Protein AF-A0A352T4N1-F1 (afdb_monomer)

Solvent-accessible surface area (backbone atoms only — not comparable to full-atom values): 4017 Å² total; per-residue (Å²): 131,85,82,85,76,49,56,89,77,72,53,76,85,76,90,73,85,87,75,86,72,52,72,67,56,49,52,56,63,35,55,38,89,84,48,56,86,63,58,35,34,39,76,43,100,83,73,49,72,46,72,51,66,78,90,68,80,125

Nearest PDB structures (foldseek):
  6v2m-assembly1_A  TM=9.802E-01  e=5.573E-03  Es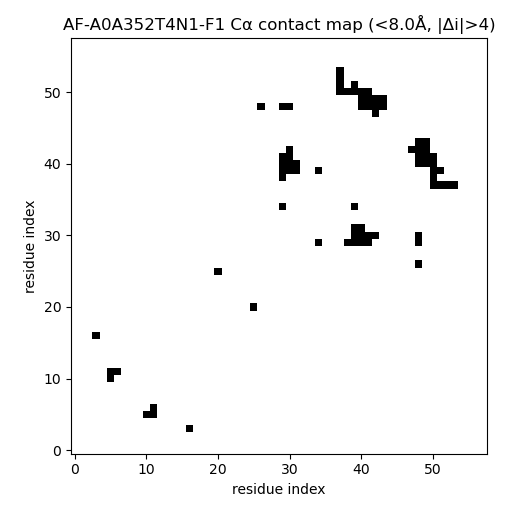cherichia coli
  1ayl-assembly1_A  TM=9.710E-01  e=6.931E-03  Escherichia coli K-12
  2pxz-assembly1_X  TM=9.706E-01  e=1.153E-02  Escherichia coli K-12
  6v2n-assembly1_A  TM=9.914E-01  e=1.542E-02  Escherichia coli

Secondary structure (DSSP, 8-state):
------GGGT----S----S--HHHHHHHHT-TT--GGG--EE-TTSPEE---TT---

Foldseek 3Di:
DDDDDCVVVVDPDPPDDDDPDDPVVVVVQQCDPPDDDQSHWDQDPVRDTDTDPPPPPD

Structure (mmCIF, N/CA/C/O backbone):
data_AF-A0A352T4N1-F1
#
_entry.id   AF-A0A352T4N1-F1
#
loop_
_atom_site.group_PDB
_atom_site.id
_atom_site.type_symbol
_atom_site.label_atom_id
_atom_site.label_alt_id
_atom_site.label_comp_id
_atom_site.label_asym_id
_atom_site.label_entity_id
_atom_site.label_seq_id
_atom_site.pdbx_PDB_ins_code
_atom_site.Cartn_x
_atom_site.Cartn_y
_atom_site.Cartn_z
_atom_site.occupancy
_atom_site.B_iso_or_equiv
_atom_site.auth_seq_id
_atom_site.auth_comp_id
_atom_site.auth_asym_id
_atom_site.auth_atom_id
_atom_site.pdbx_PDB_model_num
ATOM 1 N N . MET A 1 1 ? -15.808 19.046 -3.830 1.00 62.47 1 MET A N 1
ATOM 2 C CA . MET A 1 1 ? -15.563 17.590 -3.735 1.00 62.47 1 MET A CA 1
ATOM 3 C C . MET A 1 1 ? -16.553 17.021 -2.731 1.00 62.47 1 MET A C 1
ATOM 5 O O . MET A 1 1 ? -16.833 17.715 -1.760 1.00 62.47 1 MET A O 1
ATOM 9 N N . ALA A 1 2 ? -17.156 15.857 -2.983 1.00 69.25 2 ALA A N 1
ATOM 10 C CA . ALA A 1 2 ? -18.075 15.253 -2.016 1.00 69.25 2 ALA A CA 1
ATOM 11 C C . ALA A 1 2 ? -17.289 14.817 -0.769 1.00 69.25 2 ALA A C 1
ATOM 13 O O . ALA A 1 2 ? -16.203 14.259 -0.903 1.00 69.25 2 ALA A O 1
ATOM 14 N N . ASN A 1 3 ? -17.818 15.096 0.422 1.00 75.81 3 ASN A N 1
ATOM 15 C CA . ASN A 1 3 ? -17.229 14.613 1.666 1.00 75.81 3 ASN A CA 1
ATOM 16 C C . ASN A 1 3 ? -17.444 13.090 1.744 1.00 75.81 3 ASN A C 1
ATOM 18 O O . ASN A 1 3 ? -18.581 12.623 1.639 1.00 75.81 3 AS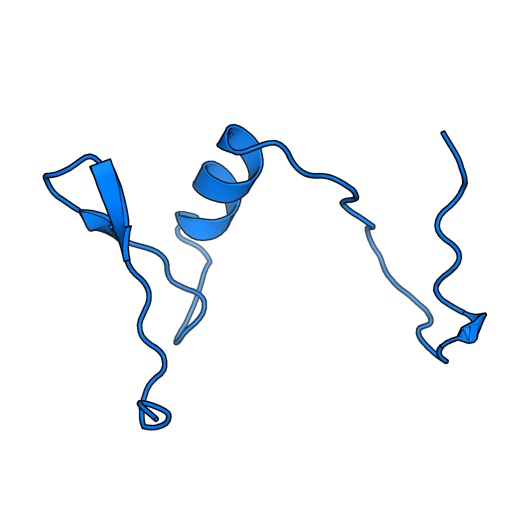N A O 1
ATOM 22 N N . VAL A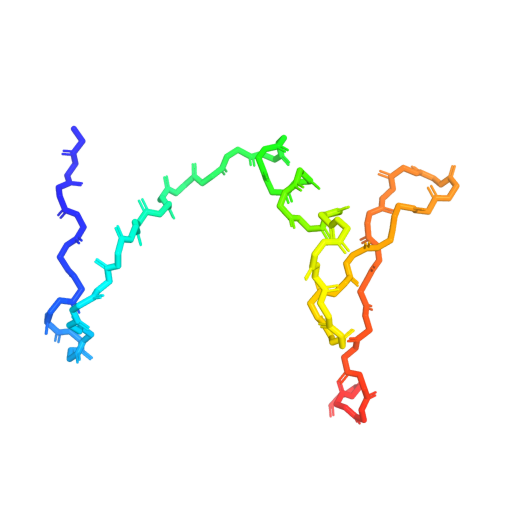 1 4 ? -16.358 12.323 1.846 1.00 87.38 4 VAL A N 1
ATOM 23 C CA . VAL A 1 4 ? -16.404 10.858 1.893 1.00 87.38 4 VAL A CA 1
ATOM 24 C C . VAL A 1 4 ? -16.716 10.437 3.323 1.00 87.38 4 VAL A C 1
ATOM 26 O O . VAL A 1 4 ? -15.835 10.332 4.168 1.00 87.38 4 VAL A O 1
ATOM 29 N N . ASP A 1 5 ? -17.996 10.203 3.594 1.00 90.44 5 ASP A N 1
ATOM 30 C CA . ASP A 1 5 ? -18.443 9.700 4.889 1.00 90.44 5 ASP A CA 1
ATOM 31 C C . ASP A 1 5 ? -18.332 8.168 4.947 1.00 90.44 5 ASP A C 1
ATOM 33 O O . ASP A 1 5 ? -19.074 7.453 4.267 1.00 90.44 5 ASP A O 1
ATOM 37 N N . LEU A 1 6 ? -17.398 7.668 5.759 1.00 94.56 6 LEU A N 1
ATOM 38 C CA . LEU A 1 6 ? -17.182 6.236 5.995 1.00 94.56 6 LEU A CA 1
ATOM 39 C C . LEU A 1 6 ? -17.966 5.697 7.204 1.00 94.56 6 LEU A C 1
ATOM 41 O O . LEU A 1 6 ? -18.029 4.481 7.394 1.00 94.56 6 LEU A O 1
ATOM 45 N N . SER A 1 7 ? -18.608 6.567 7.995 1.00 94.69 7 SER A N 1
ATOM 46 C CA . SER A 1 7 ? -19.305 6.172 9.227 1.00 94.69 7 SER A CA 1
ATOM 47 C C . SER A 1 7 ? -20.480 5.228 8.962 1.00 94.69 7 SER A C 1
ATOM 49 O O . SER A 1 7 ? -20.754 4.334 9.761 1.00 94.69 7 SER A O 1
ATOM 51 N N . LYS A 1 8 ? -21.108 5.334 7.784 1.00 95.00 8 LYS A N 1
ATOM 52 C CA . LYS A 1 8 ? -22.139 4.397 7.304 1.00 95.00 8 LYS A CA 1
ATOM 53 C C . LYS A 1 8 ? -21.665 2.945 7.184 1.00 95.00 8 LYS A C 1
ATOM 55 O O . LYS A 1 8 ? -22.497 2.046 7.153 1.00 95.00 8 LYS A O 1
ATOM 60 N N . TYR A 1 9 ? -20.355 2.717 7.111 1.00 95.69 9 TYR A N 1
ATOM 61 C CA . TYR A 1 9 ? -19.744 1.386 7.087 1.00 95.69 9 TYR A CA 1
ATOM 62 C C . TYR A 1 9 ? -19.161 0.984 8.450 1.00 95.69 9 TYR A C 1
ATOM 64 O O . TYR A 1 9 ? -18.513 -0.051 8.558 1.00 95.69 9 TYR A O 1
ATOM 72 N N . GLY A 1 10 ? -19.375 1.796 9.491 1.00 96.62 10 GLY A N 1
ATOM 73 C CA . GLY A 1 10 ? -18.859 1.557 10.838 1.00 96.62 10 GLY A CA 1
ATOM 74 C C . GLY A 1 10 ? -17.411 2.001 11.060 1.00 96.62 10 GLY A C 1
ATOM 75 O O . GLY A 1 10 ? -16.859 1.720 12.119 1.00 96.62 10 GLY A O 1
ATOM 76 N N . ILE A 1 11 ? -16.788 2.700 10.104 1.00 95.38 11 ILE A N 1
ATOM 77 C CA . ILE A 1 11 ? -15.418 3.209 10.254 1.00 95.38 11 ILE A CA 1
ATOM 78 C C . ILE A 1 11 ? -15.471 4.577 10.937 1.00 95.38 11 ILE A C 1
ATOM 80 O O . ILE A 1 11 ? -16.060 5.526 10.417 1.00 95.38 11 ILE A O 1
ATOM 84 N N . THR A 1 12 ? -14.838 4.684 12.103 1.00 95.50 12 THR A N 1
ATOM 85 C CA . THR A 1 12 ? -14.777 5.913 12.906 1.00 95.50 12 THR A CA 1
ATOM 86 C C . THR A 1 12 ? -13.337 6.250 13.265 1.00 95.50 12 THR A C 1
ATOM 88 O O . THR A 1 12 ? -12.530 5.344 13.450 1.00 95.50 12 THR A O 1
ATOM 91 N N . GLY A 1 13 ? -13.023 7.536 13.428 1.00 94.06 13 GLY A N 1
ATOM 92 C CA . GLY A 1 13 ? -11.693 7.969 13.873 1.00 94.06 13 GLY A CA 1
ATOM 93 C C . GLY A 1 13 ? -10.601 7.911 12.801 1.00 94.06 13 GLY A C 1
ATOM 94 O O . GLY A 1 13 ? -9.427 7.919 13.153 1.00 94.06 13 GLY A O 1
ATOM 95 N N . ALA A 1 14 ? -10.964 7.867 11.514 1.00 93.06 14 ALA A N 1
ATOM 96 C CA . ALA A 1 14 ? -9.996 8.037 10.433 1.00 93.06 14 ALA A CA 1
ATOM 97 C C . ALA A 1 14 ? -9.290 9.396 10.582 1.00 93.06 14 ALA A C 1
ATOM 99 O O . ALA A 1 14 ? -9.945 10.439 10.613 1.00 93.06 14 ALA A O 1
ATOM 100 N N . THR A 1 15 ? -7.964 9.374 10.707 1.00 94.88 15 THR A N 1
ATOM 101 C CA . THR A 1 15 ? -7.135 10.580 10.859 1.00 94.88 15 THR A CA 1
ATOM 102 C C . THR A 1 15 ? -6.956 11.318 9.537 1.00 94.88 15 THR A C 1
ATOM 104 O O . THR A 1 15 ? -6.795 12.534 9.532 1.00 94.88 15 THR A O 1
ATOM 107 N N . GLU A 1 16 ? -7.010 10.586 8.426 1.00 93.94 16 GLU A N 1
ATOM 108 C CA . GLU A 1 16 ? -6.857 11.099 7.070 1.00 93.94 16 GLU A CA 1
ATOM 109 C C . GLU A 1 16 ? -7.670 10.243 6.089 1.00 93.94 16 GLU A C 1
ATOM 111 O O . GLU A 1 16 ? -7.873 9.047 6.310 1.00 93.94 16 GLU A O 1
ATOM 116 N N . ILE A 1 17 ? -8.160 10.864 5.011 1.00 93.38 17 ILE A N 1
ATOM 117 C CA . ILE A 1 17 ? -8.830 10.178 3.902 1.00 93.38 17 ILE A CA 1
ATOM 118 C C . ILE A 1 17 ? -8.198 10.656 2.598 1.00 93.38 17 ILE A C 1
ATOM 120 O O . ILE A 1 17 ? -8.436 11.784 2.162 1.00 93.38 17 ILE A O 1
ATOM 124 N N . ILE A 1 18 ? -7.442 9.771 1.952 1.00 94.25 18 ILE A N 1
ATOM 125 C CA . ILE A 1 18 ? -6.886 9.996 0.618 1.00 94.25 18 ILE A CA 1
ATOM 126 C C . ILE A 1 18 ? -7.832 9.351 -0.400 1.00 94.25 18 ILE A C 1
ATOM 128 O O . ILE A 1 18 ? -7.971 8.131 -0.453 1.00 94.25 18 ILE A O 1
ATOM 132 N N . HIS A 1 19 ? -8.529 10.170 -1.191 1.00 95.06 19 HIS A N 1
ATOM 133 C CA . HIS A 1 19 ? -9.536 9.709 -2.150 1.00 95.06 19 HIS A CA 1
ATOM 134 C C . HIS A 1 19 ? -9.132 10.062 -3.581 1.00 95.06 19 HIS A C 1
ATOM 136 O O . HIS A 1 19 ? -8.877 11.227 -3.878 1.00 95.06 19 HIS A O 1
ATOM 142 N N . ASN A 1 20 ? -9.156 9.066 -4.471 1.00 95.12 20 ASN A N 1
ATOM 143 C CA . ASN A 1 20 ? -8.618 9.152 -5.832 1.00 95.12 20 ASN A CA 1
ATOM 144 C C . ASN A 1 20 ? -7.162 9.663 -5.851 1.00 95.12 20 ASN A C 1
ATOM 146 O O . ASN A 1 20 ? -6.904 10.704 -6.463 1.00 95.12 20 ASN A O 1
ATOM 150 N N . PRO A 1 21 ? -6.226 8.979 -5.160 1.00 96.38 21 PRO A N 1
ATOM 151 C CA . PRO A 1 21 ? -4.817 9.352 -5.212 1.00 96.38 21 PRO A CA 1
ATOM 152 C C . PRO A 1 21 ? -4.305 9.304 -6.654 1.00 96.38 21 PRO A C 1
ATOM 154 O O . PRO A 1 21 ? -4.756 8.484 -7.459 1.00 96.38 21 PRO A O 1
ATOM 157 N N . SER A 1 22 ? -3.368 10.191 -6.980 1.00 98.06 22 SER A N 1
ATOM 158 C CA . SER A 1 22 ? -2.650 10.107 -8.249 1.00 98.06 22 SER A CA 1
ATOM 159 C C . SER A 1 22 ? -1.632 8.964 -8.207 1.00 98.06 22 SER A C 1
ATOM 161 O O . SER A 1 22 ? -1.284 8.471 -7.133 1.00 98.06 22 SER A O 1
ATOM 163 N N . TYR A 1 23 ? -1.139 8.548 -9.374 1.00 97.94 23 TYR A N 1
ATOM 164 C CA . TYR A 1 23 ? -0.108 7.511 -9.446 1.00 97.94 23 TYR A CA 1
ATOM 165 C C . TYR A 1 23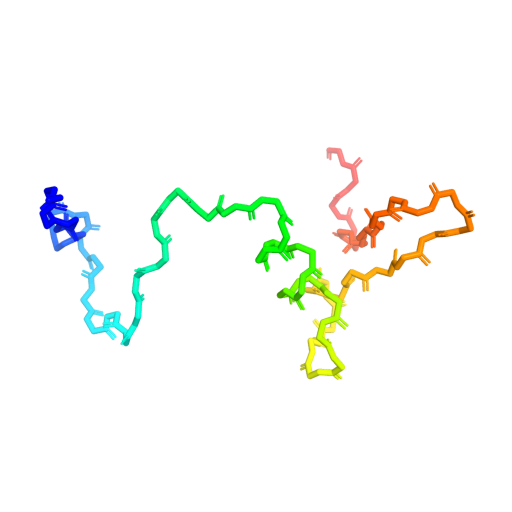 ? 1.197 7.938 -8.775 1.00 97.94 23 TYR A C 1
ATOM 167 O O . TYR A 1 23 ? 1.869 7.110 -8.175 1.00 97.94 23 TYR A O 1
ATOM 175 N N . GLU A 1 24 ? 1.530 9.225 -8.830 1.00 98.00 24 GLU A N 1
ATOM 176 C CA . GLU A 1 24 ? 2.718 9.778 -8.185 1.00 98.00 24 GLU A CA 1
ATOM 177 C C . GLU A 1 24 ? 2.623 9.657 -6.663 1.00 98.00 24 GLU A C 1
ATOM 179 O O . GLU A 1 24 ? 3.560 9.180 -6.033 1.00 98.00 24 GLU A O 1
ATOM 184 N N . LEU A 1 25 ? 1.469 9.999 -6.076 1.00 98.00 25 LEU A N 1
ATOM 185 C CA . LEU A 1 25 ? 1.257 9.830 -4.639 1.00 98.00 25 LEU A CA 1
ATOM 186 C C . LEU A 1 25 ? 1.303 8.351 -4.237 1.00 98.00 25 LEU A C 1
ATOM 188 O O . LEU A 1 25 ? 1.905 8.019 -3.225 1.00 98.00 25 LEU A O 1
ATOM 192 N N . LEU A 1 26 ? 0.695 7.457 -5.026 1.00 98.38 26 LEU A N 1
ATOM 193 C CA . LEU A 1 26 ? 0.766 6.014 -4.765 1.00 98.38 26 LEU A CA 1
ATOM 194 C C . LEU A 1 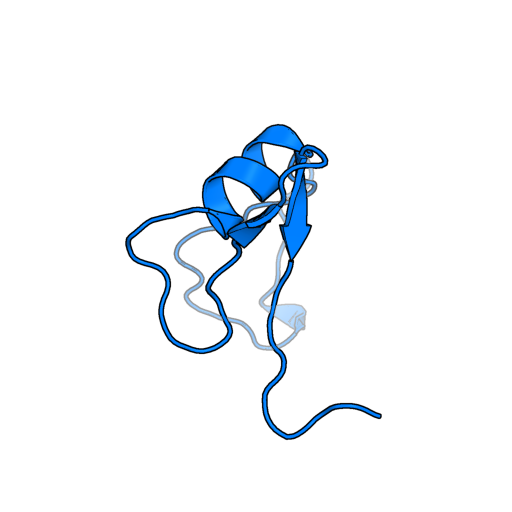26 ? 2.217 5.521 -4.753 1.00 98.38 26 LEU A C 1
ATOM 196 O O . LEU A 1 26 ? 2.627 4.867 -3.801 1.00 98.38 26 LEU A O 1
ATOM 200 N N . PHE A 1 27 ? 3.007 5.901 -5.757 1.00 98.19 27 PHE A N 1
ATOM 201 C CA . PHE A 1 27 ? 4.420 5.543 -5.837 1.00 98.19 27 PHE A CA 1
ATOM 202 C C . PHE A 1 27 ? 5.220 6.058 -4.629 1.00 98.19 27 PHE A C 1
ATOM 204 O O . PHE A 1 27 ? 6.017 5.320 -4.046 1.00 98.19 27 PHE A O 1
ATOM 211 N N . GLU A 1 28 ? 4.998 7.313 -4.226 1.00 97.94 28 GLU A N 1
ATOM 212 C CA . GLU A 1 28 ? 5.650 7.904 -3.053 1.00 97.94 28 GLU A CA 1
ATOM 213 C C . GLU A 1 28 ? 5.292 7.159 -1.763 1.00 97.94 28 GLU A C 1
ATOM 215 O O . GLU A 1 28 ? 6.181 6.884 -0.962 1.00 97.94 28 GLU A O 1
ATOM 220 N N . GLU A 1 29 ? 4.016 6.818 -1.563 1.00 98.19 29 GLU A N 1
ATOM 221 C CA . GLU A 1 29 ? 3.521 6.099 -0.383 1.00 98.19 29 GLU A CA 1
ATOM 222 C C . GLU A 1 29 ? 4.020 4.646 -0.323 1.00 98.19 29 GLU A C 1
ATOM 224 O O . GLU A 1 29 ? 4.421 4.173 0.742 1.00 98.19 29 GLU A O 1
ATOM 229 N N . GLU A 1 30 ? 4.056 3.944 -1.456 1.00 97.94 30 GLU A N 1
ATOM 230 C CA . GLU A 1 30 ? 4.491 2.544 -1.546 1.00 97.94 30 GLU A CA 1
ATOM 231 C C .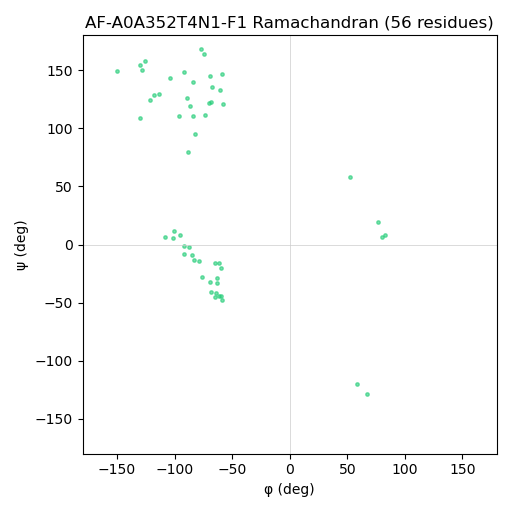 GLU A 1 30 ? 6.001 2.378 -1.299 1.00 97.94 30 GLU A C 1
ATOM 233 O O . GLU A 1 30 ? 6.430 1.371 -0.730 1.00 97.94 30 GLU A O 1
ATOM 238 N N . THR A 1 31 ? 6.811 3.375 -1.676 1.00 96.81 31 THR A N 1
ATOM 239 C CA . THR A 1 31 ? 8.285 3.344 -1.580 1.00 96.81 31 THR A CA 1
ATOM 240 C C . THR A 1 31 ? 8.847 3.987 -0.305 1.00 96.81 31 THR A C 1
ATOM 242 O O . THR A 1 31 ? 10.067 4.136 -0.157 1.00 96.81 31 THR A O 1
ATOM 245 N N . LYS A 1 32 ? 7.991 4.353 0.659 1.00 98.00 32 LYS A N 1
ATOM 246 C CA . LYS A 1 32 ? 8.430 4.959 1.925 1.00 98.00 32 LYS A CA 1
ATOM 247 C C . LYS A 1 32 ? 9.346 4.031 2.718 1.00 98.00 32 LYS A C 1
ATOM 249 O O . LYS A 1 32 ? 9.019 2.885 3.012 1.00 98.00 32 LYS A O 1
ATOM 254 N N . ALA A 1 33 ? 10.458 4.588 3.200 1.00 97.50 33 ALA A N 1
ATOM 255 C CA . ALA A 1 33 ? 11.424 3.872 4.039 1.00 97.50 33 ALA A CA 1
ATOM 256 C C . ALA A 1 33 ? 10.868 3.429 5.409 1.00 97.50 33 ALA A C 1
ATOM 258 O O . ALA A 1 33 ? 11.496 2.618 6.083 1.00 97.50 33 ALA A O 1
ATOM 259 N N . SER A 1 34 ? 9.729 3.984 5.835 1.00 98.00 34 SER A N 1
ATOM 260 C CA . SER A 1 34 ? 9.033 3.613 7.071 1.00 98.00 34 SER A CA 1
ATOM 261 C C . SER A 1 34 ? 8.096 2.417 6.920 1.00 98.00 34 SER A C 1
ATOM 263 O O . SER A 1 34 ? 7.564 1.968 7.928 1.00 98.00 34 SER A O 1
ATOM 265 N N . ASN A 1 35 ? 7.843 1.946 5.696 1.00 97.94 35 ASN A N 1
ATOM 266 C CA . ASN A 1 35 ? 6.961 0.805 5.477 1.00 97.94 35 ASN A CA 1
ATOM 267 C C . ASN A 1 35 ? 7.631 -0.465 6.014 1.00 97.94 35 ASN A C 1
ATOM 269 O O . ASN A 1 35 ? 8.852 -0.629 5.931 1.00 97.94 35 ASN A O 1
ATOM 273 N N . GLU A 1 36 ? 6.832 -1.380 6.554 1.00 97.88 36 GLU A N 1
ATOM 274 C CA . GLU A 1 36 ? 7.327 -2.602 7.185 1.00 97.88 36 GLU A CA 1
ATOM 275 C C . GLU A 1 36 ? 6.596 -3.842 6.654 1.00 97.88 36 GLU A C 1
ATOM 277 O O . GLU A 1 36 ? 5.463 -3.792 6.176 1.00 97.88 36 GLU A O 1
ATOM 282 N N . GLY A 1 37 ? 7.255 -5.001 6.726 1.00 97.50 37 GLY A N 1
ATOM 283 C CA . GLY A 1 37 ? 6.643 -6.278 6.354 1.00 97.50 37 GLY A CA 1
ATOM 284 C C . GLY A 1 37 ? 6.141 -6.317 4.905 1.00 97.50 37 GLY A C 1
ATOM 285 O O . GLY A 1 37 ? 6.931 -6.194 3.970 1.00 97.50 37 GLY A O 1
ATOM 286 N N . TYR A 1 38 ? 4.835 -6.543 4.732 1.00 97.69 38 TYR A N 1
ATOM 287 C CA . TYR A 1 38 ? 4.176 -6.686 3.425 1.00 97.69 38 TYR A CA 1
ATOM 288 C C . TYR A 1 38 ? 3.709 -5.352 2.818 1.00 97.69 38 TYR A C 1
ATOM 290 O O . TYR A 1 38 ? 3.198 -5.345 1.703 1.00 97.69 38 TYR A O 1
ATOM 298 N N . GLU A 1 39 ? 3.892 -4.235 3.528 1.00 98.06 39 GLU A N 1
ATOM 299 C CA . GLU A 1 39 ? 3.589 -2.883 3.031 1.00 98.06 39 GLU A CA 1
ATOM 300 C C . GLU A 1 39 ? 4.734 -2.305 2.185 1.00 98.06 39 GLU A C 1
ATOM 302 O O . GLU A 1 39 ? 4.571 -1.295 1.507 1.00 98.06 39 GLU A O 1
ATOM 307 N N . VAL A 1 40 ? 5.916 -2.926 2.228 1.00 98.19 40 VAL A N 1
ATOM 308 C CA . VAL A 1 40 ? 7.107 -2.438 1.528 1.00 98.19 40 VAL A CA 1
ATOM 309 C C . VAL A 1 40 ? 6.986 -2.677 0.024 1.00 98.19 40 VAL A C 1
ATOM 311 O O . VAL A 1 40 ? 7.100 -3.818 -0.435 1.00 98.19 40 VAL A O 1
ATOM 314 N N . GLY A 1 41 ? 6.851 -1.591 -0.736 1.00 98.00 41 GLY A N 1
ATOM 315 C CA . GLY A 1 41 ? 7.069 -1.566 -2.177 1.00 98.00 41 GLY A CA 1
ATOM 316 C C . GLY A 1 41 ? 8.549 -1.390 -2.515 1.00 98.00 41 GLY A C 1
ATOM 317 O O . GLY A 1 41 ? 9.268 -0.623 -1.871 1.00 98.00 41 GLY A O 1
ATOM 318 N N . LYS A 1 42 ? 9.032 -2.109 -3.532 1.00 96.94 42 LYS A N 1
ATOM 319 C CA . LYS A 1 42 ? 10.389 -1.943 -4.072 1.00 96.94 42 LYS A CA 1
ATOM 320 C C . LYS A 1 42 ? 10.331 -1.584 -5.544 1.00 96.94 42 LYS A C 1
ATOM 322 O O . LYS A 1 42 ? 9.768 -2.333 -6.332 1.00 96.94 42 LYS A O 1
ATOM 327 N N . GLU A 1 43 ? 10.955 -0.470 -5.908 1.00 97.69 43 GLU A N 1
ATOM 328 C CA . GLU A 1 43 ? 11.133 -0.109 -7.311 1.00 97.69 43 GLU A CA 1
ATOM 329 C C . GLU A 1 43 ? 12.111 -1.088 -7.980 1.00 97.69 43 GLU A C 1
ATOM 331 O O . GLU A 1 43 ? 13.245 -1.285 -7.532 1.00 97.69 43 GLU A O 1
ATOM 336 N N . SER A 1 44 ? 11.639 -1.742 -9.036 1.00 97.12 44 SER A N 1
ATOM 337 C CA . SER A 1 44 ? 12.417 -2.641 -9.883 1.00 97.12 44 SER A CA 1
ATOM 338 C C . SER A 1 44 ? 13.315 -1.866 -10.849 1.00 97.12 44 SER A C 1
ATOM 340 O O . SER A 1 44 ? 13.138 -0.674 -11.090 1.00 97.12 44 SER A O 1
ATOM 342 N N . GLU A 1 45 ? 14.242 -2.564 -11.505 1.00 96.38 45 GLU A N 1
ATOM 343 C CA . GLU A 1 45 ? 15.069 -1.973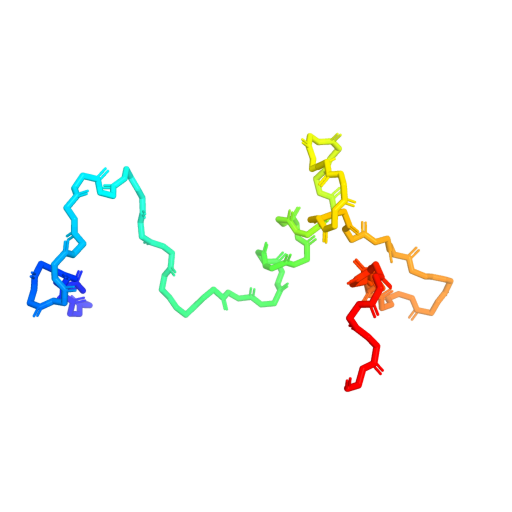 -12.570 1.00 96.38 45 GLU A CA 1
ATOM 344 C C . GLU A 1 45 ? 14.258 -1.470 -13.779 1.00 96.38 45 GLU A C 1
ATOM 346 O O . GLU A 1 45 ? 14.765 -0.695 -14.589 1.00 96.38 45 GLU A O 1
ATOM 351 N N . LEU A 1 46 ? 12.999 -1.903 -13.899 1.00 97.25 46 LEU A N 1
ATOM 352 C CA . LEU A 1 46 ? 12.068 -1.480 -14.943 1.00 97.25 46 LEU A CA 1
ATOM 353 C C . LEU A 1 46 ? 11.215 -0.269 -14.526 1.00 97.25 46 LEU A C 1
ATOM 355 O O . LEU A 1 46 ? 10.396 0.188 -15.322 1.00 97.25 46 LEU A O 1
ATOM 359 N N . GLY A 1 47 ? 11.385 0.244 -13.302 1.00 94.81 47 GLY A N 1
ATOM 360 C CA . GLY A 1 47 ? 10.643 1.391 -12.765 1.00 94.81 47 GLY A CA 1
ATOM 361 C C . GLY A 1 47 ? 9.237 1.063 -12.249 1.00 94.81 47 GLY A C 1
ATOM 362 O O . GLY A 1 47 ? 8.481 1.967 -11.909 1.00 94.81 47 GLY A O 1
ATOM 363 N N . ALA A 1 48 ? 8.858 -0.218 -12.202 1.00 97.62 48 ALA A N 1
ATOM 364 C CA . ALA A 1 48 ? 7.613 -0.667 -11.578 1.00 97.62 48 ALA A CA 1
ATOM 365 C C . ALA A 1 48 ? 7.848 -1.041 -10.110 1.00 97.62 48 ALA A C 1
ATOM 367 O O . ALA A 1 48 ? 8.926 -1.538 -9.776 1.00 97.62 48 ALA A O 1
ATOM 368 N N . VAL A 1 49 ? 6.844 -0.839 -9.256 1.00 97.81 49 VAL A N 1
ATOM 369 C CA . VAL A 1 49 ? 6.902 -1.209 -7.837 1.00 97.81 49 VAL A CA 1
ATOM 370 C C . VAL A 1 49 ? 6.406 -2.642 -7.646 1.00 97.81 49 VA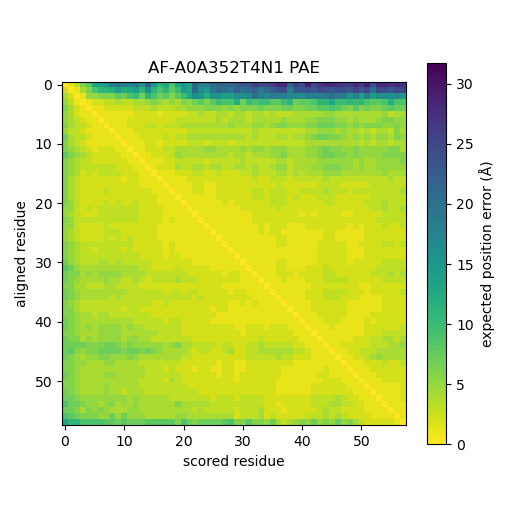L A C 1
ATOM 372 O O . VAL A 1 49 ? 5.290 -2.977 -8.039 1.00 97.81 49 VAL A O 1
ATOM 375 N N . ASP A 1 50 ? 7.230 -3.471 -7.009 1.00 97.50 50 ASP A N 1
ATOM 376 C CA . ASP A 1 50 ? 6.902 -4.842 -6.621 1.00 97.50 50 ASP A CA 1
ATOM 377 C C . ASP A 1 50 ? 6.604 -4.933 -5.115 1.00 97.50 50 ASP A C 1
ATOM 379 O O . ASP A 1 50 ? 7.285 -4.307 -4.296 1.00 97.50 50 ASP A O 1
ATOM 383 N N . VAL A 1 51 ? 5.633 -5.772 -4.738 1.00 97.69 51 VAL A N 1
ATOM 384 C CA . VAL A 1 51 ? 5.268 -6.076 -3.340 1.00 97.69 51 VAL A CA 1
ATOM 385 C C . VAL A 1 51 ? 5.298 -7.582 -3.075 1.00 97.69 51 VAL A C 1
ATOM 387 O O . VAL A 1 51 ? 5.170 -8.396 -3.989 1.00 97.69 51 VAL A O 1
ATOM 390 N N . MET A 1 52 ? 5.431 -7.969 -1.804 1.00 97.75 52 MET A N 1
ATOM 391 C CA . MET A 1 52 ? 5.376 -9.369 -1.370 1.00 97.75 52 MET A CA 1
ATOM 392 C C . MET A 1 52 ? 4.143 -9.613 -0.502 1.00 97.75 52 MET A C 1
ATOM 394 O O . MET A 1 52 ? 3.946 -8.926 0.492 1.00 97.75 52 MET A O 1
ATOM 398 N N . THR A 1 53 ? 3.355 -10.643 -0.816 1.00 97.75 53 THR A N 1
ATOM 399 C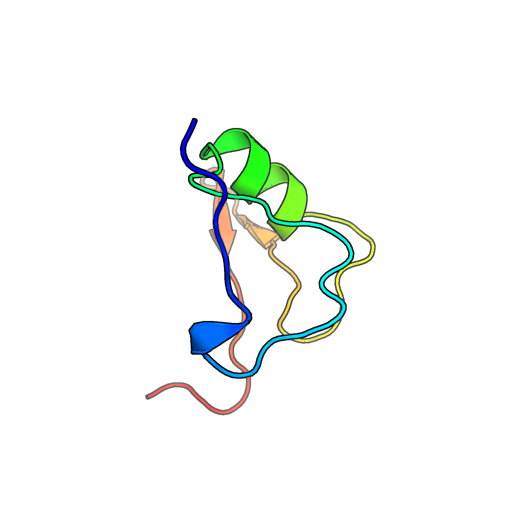 CA . THR A 1 53 ? 2.119 -10.991 -0.079 1.00 97.75 53 THR A CA 1
ATOM 400 C C . THR A 1 53 ? 2.292 -12.156 0.906 1.00 97.75 53 THR A C 1
ATOM 402 O O . THR A 1 53 ? 1.324 -12.704 1.442 1.00 97.75 53 THR A O 1
ATOM 405 N N . GLY A 1 54 ? 3.539 -12.553 1.168 1.00 96.81 54 GLY A N 1
ATOM 406 C CA . GLY A 1 54 ? 3.870 -13.624 2.103 1.00 96.81 54 GLY A CA 1
ATOM 407 C C . GLY A 1 54 ? 3.396 -14.992 1.618 1.00 96.81 54 GLY A C 1
ATOM 408 O O . GLY A 1 54 ? 3.705 -15.407 0.505 1.00 96.81 54 GLY A O 1
ATOM 409 N N . ILE A 1 55 ? 2.670 -15.712 2.477 1.00 97.31 55 ILE A N 1
ATOM 410 C CA . ILE A 1 55 ? 2.157 -17.056 2.161 1.00 97.31 55 ILE A CA 1
ATOM 411 C C . ILE A 1 55 ? 0.909 -17.032 1.269 1.00 97.31 55 ILE A C 1
ATOM 413 O O . ILE A 1 55 ? 0.518 -18.071 0.745 1.00 97.31 55 ILE A O 1
ATOM 417 N N . TYR A 1 56 ? 0.263 -15.872 1.124 1.00 96.75 56 TYR A N 1
ATOM 418 C CA . TYR A 1 56 ? -0.987 -15.724 0.383 1.00 96.75 56 TYR A CA 1
ATOM 419 C C . TYR A 1 56 ? -0.685 -15.439 -1.088 1.00 96.75 56 TYR A C 1
ATOM 421 O O . TYR A 1 56 ? -0.692 -14.291 -1.534 1.00 96.75 56 TYR A O 1
ATOM 429 N N . THR A 1 57 ? -0.364 -16.496 -1.828 1.00 95.44 57 THR A N 1
ATOM 430 C CA . THR A 1 57 ? 0.078 -16.424 -3.230 1.00 95.44 57 THR A CA 1
ATOM 431 C C . THR A 1 57 ? -0.961 -16.929 -4.240 1.00 95.44 57 THR A C 1
ATOM 433 O O . THR A 1 57 ? -0.650 -17.010 -5.428 1.00 95.44 57 THR A O 1
ATOM 436 N N . GLY A 1 58 ? -2.186 -17.247 -3.796 1.00 92.56 58 GLY A N 1
ATOM 437 C CA . GLY A 1 58 ? -3.303 -17.699 -4.637 1.00 92.56 58 GLY A CA 1
ATOM 438 C C . GLY A 1 58 ? -4.480 -18.246 -3.843 1.00 92.56 58 GLY A C 1
ATOM 439 O O . GLY A 1 58 ? -4.241 -18.775 -2.734 1.00 92.56 58 GLY A O 1
#

Mean predicted aligned error: 3.58 Å

pLDDT: mean 94.94, std 6.48, range [62.47, 98.38]

Radius of gyration: 14.95 Å; Cα contacts (8 Å, |Δi|>4): 38; chains: 1; bounding box: 37×35×29 Å

Sequence (58 aa):
MANVDLSKYGITGATEIIHNPSYELLFEEETKASNEGYEVGKESELGAVDVMTGIYTG